Protein AF-A0A2D4HP05-F1 (afdb_monomer_lite)

Radius of gyration: 20.19 Å; chains: 1; bounding box: 51×32×67 Å

pLDDT: mean 79.41, std 20.39, range [35.06, 97.56]

Sequence (138 aa):
MTSGLWSQEKASSPYWEERIFYLLLQECSIIDKQTQKLLKIPKGSIGQFIQDRSSSGHIRNNPSSKSKKLQIGIKILEQPHVVLYVDEKEIVDIEEKRAELLLAITNCEERYSIFKSRSRLRKGLHIDVGSPVKVQLR

Foldseek 3Di:
DDPDDDDPPPPPPPPPPPFKKKFFQAWDWDQQPPPRDIDIDGGQFMWTFDDDPVVVPDPPDDPPDPDPQQWTWTQTPVHRSDIDTHHPVRIDIDDPLLCVQLVVPVDRVVSVVCVVVPPNSVVSSPDDPPDDDDDDDD

Structure (mmCIF, N/CA/C/O backbone):
data_AF-A0A2D4HP05-F1
#
_entry.id   AF-A0A2D4HP05-F1
#
loop_
_atom_site.group_PDB
_atom_site.id
_atom_site.type_symbol
_atom_site.label_atom_id
_atom_site.label_alt_id
_atom_site.label_comp_id
_atom_site.label_asym_id
_atom_site.label_entity_id
_atom_site.label_seq_id
_atom_site.pdbx_PDB_ins_code
_atom_site.Cartn_x
_atom_site.Cartn_y
_atom_site.Cartn_z
_atom_site.occupancy
_atom_site.B_iso_or_equiv
_atom_site.auth_seq_id
_atom_site.auth_comp_id
_atom_site.auth_asym_id
_atom_site.auth_atom_id
_atom_site.pdbx_PDB_model_num
ATOM 1 N N . MET A 1 1 ? 37.698 12.609 44.517 1.00 36.59 1 MET A N 1
ATOM 2 C CA . MET A 1 1 ? 36.226 12.722 44.582 1.00 36.59 1 MET A CA 1
ATOM 3 C C . MET A 1 1 ? 35.725 12.786 43.153 1.00 36.59 1 MET A C 1
ATOM 5 O O . MET A 1 1 ? 36.108 13.690 42.428 1.00 36.59 1 MET A O 1
ATOM 9 N N . THR A 1 2 ? 35.013 11.755 42.714 1.00 40.66 2 THR A N 1
ATOM 10 C CA . THR A 1 2 ? 34.574 11.560 41.329 1.00 40.66 2 THR A CA 1
ATOM 11 C C . THR A 1 2 ? 33.257 12.293 41.092 1.00 40.66 2 THR A C 1
ATOM 13 O O . THR A 1 2 ? 32.221 11.879 41.608 1.00 40.66 2 THR A O 1
ATOM 16 N N . SER A 1 3 ? 33.282 13.373 40.317 1.00 45.38 3 SER A N 1
ATOM 17 C CA . SER A 1 3 ? 32.077 14.024 39.801 1.00 45.38 3 SER A CA 1
ATOM 18 C C . SER A 1 3 ? 31.614 13.300 38.534 1.00 45.38 3 SER A C 1
ATOM 20 O O . SER A 1 3 ? 31.968 13.680 37.420 1.00 45.38 3 SER A O 1
ATOM 22 N N . GLY A 1 4 ? 30.857 12.218 38.710 1.00 52.88 4 GLY A N 1
ATOM 23 C CA . GLY A 1 4 ? 30.060 11.630 37.639 1.00 52.88 4 GLY A CA 1
ATOM 24 C C . GLY A 1 4 ? 28.744 12.389 37.529 1.00 52.88 4 GLY A C 1
ATOM 25 O O . GLY A 1 4 ? 27.876 12.212 38.376 1.00 52.88 4 GLY A O 1
ATOM 26 N N . LEU A 1 5 ? 28.597 13.239 36.514 1.00 50.38 5 LEU A N 1
ATOM 27 C CA . LEU A 1 5 ? 27.313 13.833 36.144 1.00 50.38 5 LEU A CA 1
ATOM 28 C C . LEU A 1 5 ? 27.276 14.093 34.638 1.00 50.38 5 LEU A C 1
ATOM 30 O O . LEU A 1 5 ? 28.074 14.856 34.108 1.00 50.38 5 LEU A O 1
ATOM 34 N N . TRP A 1 6 ? 26.327 13.412 33.996 1.00 52.91 6 TRP A N 1
ATOM 35 C CA . TRP A 1 6 ? 25.752 13.679 32.681 1.00 52.91 6 TRP A CA 1
ATOM 36 C C . TRP A 1 6 ? 26.686 14.233 31.600 1.00 52.91 6 TRP A C 1
ATOM 38 O O . TRP A 1 6 ? 26.789 15.431 31.365 1.00 52.91 6 TRP A O 1
ATOM 48 N N . SER A 1 7 ? 27.184 13.331 30.7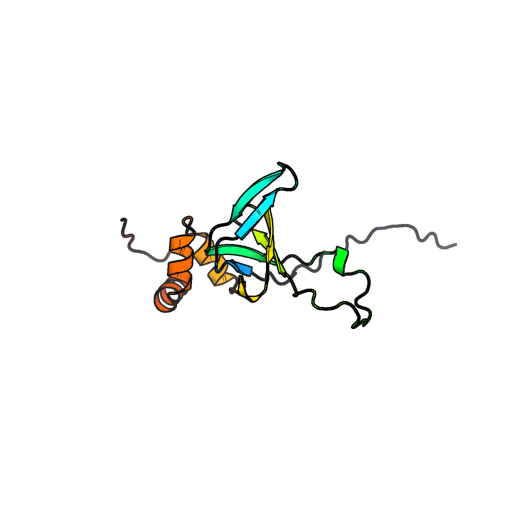65 1.00 48.00 7 SER A N 1
ATOM 49 C CA . SER A 1 7 ? 27.008 13.546 29.334 1.00 48.00 7 SER A CA 1
ATOM 50 C C . SER A 1 7 ? 26.170 12.395 28.830 1.00 48.00 7 SER A C 1
ATOM 52 O O . SER A 1 7 ? 26.596 11.248 28.791 1.00 48.00 7 SER A O 1
ATOM 54 N N . GLN A 1 8 ? 24.910 12.741 28.592 1.00 48.94 8 GLN A N 1
ATOM 55 C CA . GLN A 1 8 ? 23.924 11.983 27.856 1.00 48.94 8 GLN A CA 1
ATOM 56 C C . GLN A 1 8 ? 24.582 11.572 26.539 1.00 48.94 8 GLN A C 1
ATOM 58 O O . GLN A 1 8 ? 24.591 12.334 25.573 1.00 48.94 8 GLN A O 1
ATOM 63 N N . GLU A 1 9 ? 25.201 10.393 26.528 1.00 40.84 9 GLU A N 1
ATOM 64 C CA . GLU A 1 9 ? 25.517 9.698 25.297 1.00 40.84 9 GLU A CA 1
ATOM 65 C C . GLU A 1 9 ? 24.181 9.659 24.567 1.00 40.84 9 GLU A C 1
ATOM 67 O O . GLU A 1 9 ? 23.213 9.059 25.048 1.00 40.84 9 GLU A O 1
ATOM 72 N N . LYS A 1 10 ? 24.063 10.456 23.497 1.00 46.56 10 LYS A N 1
ATOM 73 C CA . LYS A 1 10 ? 22.964 10.311 22.558 1.00 46.56 10 LYS A CA 1
ATOM 74 C C . LYS A 1 10 ? 23.037 8.849 22.183 1.00 46.56 10 LYS A C 1
ATOM 76 O O . LYS A 1 10 ? 23.932 8.486 21.426 1.00 46.56 10 LYS A O 1
ATOM 81 N N . ALA A 1 11 ? 22.160 8.034 22.769 1.00 39.16 11 ALA A N 1
ATOM 82 C CA . ALA A 1 11 ? 21.939 6.687 22.313 1.00 39.16 11 ALA A CA 1
ATOM 83 C C . ALA A 1 11 ? 21.694 6.862 20.823 1.00 39.16 11 ALA A C 1
ATOM 85 O O . ALA A 1 11 ? 20.696 7.460 20.406 1.00 39.16 11 ALA A O 1
ATOM 86 N N . SER A 1 12 ? 22.700 6.492 20.039 1.00 42.84 12 SER A N 1
ATOM 87 C CA . SER A 1 12 ? 22.552 6.298 18.623 1.00 42.84 12 SER A CA 1
ATOM 88 C C . SER A 1 12 ? 21.402 5.314 18.550 1.00 42.84 12 SER A C 1
ATOM 90 O O . SER A 1 12 ? 21.504 4.173 18.998 1.00 42.84 12 SER A O 1
ATOM 92 N N . SER A 1 13 ? 20.236 5.828 18.149 1.00 42.91 13 SER A N 1
ATOM 93 C CA . SER A 1 13 ? 19.072 4.996 17.891 1.00 42.91 13 SER A CA 1
ATOM 94 C C . SER A 1 13 ? 19.594 3.839 17.051 1.00 42.91 13 SER A C 1
ATOM 96 O O . SER A 1 13 ? 20.284 4.130 16.068 1.00 42.91 13 SER A O 1
ATOM 98 N N . PR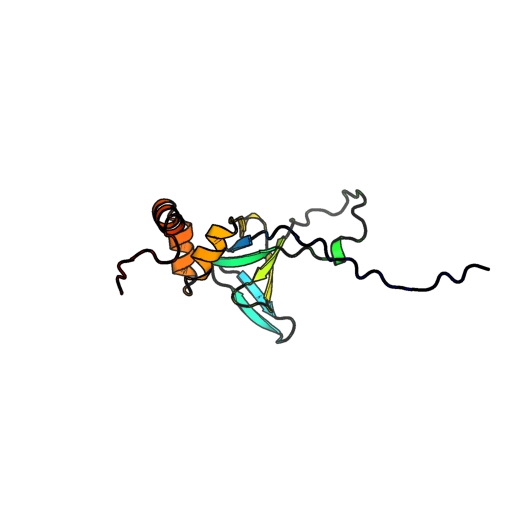O A 1 14 ? 19.381 2.573 17.446 1.00 41.12 14 PRO A N 1
ATOM 99 C CA . PRO A 1 14 ? 19.911 1.448 16.695 1.00 41.12 14 PRO A CA 1
ATOM 100 C C . PRO A 1 14 ? 19.407 1.621 15.266 1.00 41.12 14 PRO A C 1
ATOM 102 O O . PRO A 1 14 ? 18.204 1.641 15.021 1.00 41.12 14 PRO A O 1
ATOM 105 N N . TYR A 1 15 ? 20.331 1.905 14.350 1.00 41.50 15 TYR A N 1
ATOM 106 C CA . TYR A 1 15 ? 20.059 2.595 13.085 1.00 41.50 15 TYR A CA 1
ATOM 107 C C . TYR A 1 15 ? 19.375 1.699 12.038 1.00 41.50 15 TYR A C 1
ATOM 109 O O . TYR A 1 15 ? 19.439 1.985 10.849 1.00 41.50 15 TYR A O 1
ATOM 117 N N . TRP A 1 16 ? 18.715 0.630 12.488 1.00 43.62 16 TRP A N 1
ATOM 118 C CA . TRP A 1 16 ? 17.993 -0.358 11.698 1.00 43.62 16 TRP A CA 1
ATOM 119 C C . TRP A 1 16 ? 16.873 -0.976 12.549 1.00 43.62 16 TRP A C 1
ATOM 121 O O . TRP A 1 16 ? 16.873 -2.178 12.802 1.00 43.62 16 TRP A O 1
ATOM 131 N N . GLU A 1 17 ? 15.913 -0.174 13.026 1.00 56.50 17 GLU A N 1
ATOM 132 C CA . GLU A 1 17 ? 14.578 -0.748 13.248 1.00 56.50 17 GLU A CA 1
ATOM 133 C C . GLU A 1 17 ? 14.163 -1.359 11.907 1.00 56.50 17 GLU A C 1
ATOM 135 O O . GLU A 1 17 ? 14.065 -0.645 10.904 1.00 56.50 17 GLU A O 1
ATOM 140 N N . GLU A 1 18 ? 14.041 -2.686 11.867 1.00 63.66 18 GLU A N 1
ATOM 141 C CA . GLU A 1 18 ? 13.624 -3.423 10.681 1.00 63.66 18 GLU A CA 1
ATOM 142 C C . GLU A 1 18 ? 12.349 -2.768 10.143 1.00 63.66 18 GLU A C 1
ATOM 144 O O . GLU A 1 18 ? 11.328 -2.681 10.833 1.00 63.66 18 GLU A O 1
ATOM 149 N N . ARG A 1 19 ? 12.433 -2.202 8.934 1.00 86.44 19 ARG A N 1
ATOM 150 C CA . ARG A 1 19 ? 11.307 -1.504 8.316 1.00 86.44 19 ARG A CA 1
ATOM 151 C C . ARG A 1 19 ? 10.346 -2.550 7.783 1.00 86.44 19 ARG A C 1
ATOM 153 O O . ARG A 1 19 ? 10.397 -2.936 6.621 1.00 86.44 19 ARG A O 1
ATOM 160 N N . ILE A 1 20 ? 9.491 -3.032 8.670 1.00 92.81 20 ILE A N 1
ATOM 161 C CA . ILE A 1 20 ? 8.434 -3.964 8.311 1.00 92.81 20 ILE A CA 1
ATOM 162 C C . ILE A 1 20 ? 7.299 -3.153 7.691 1.00 92.81 20 ILE A C 1
ATOM 164 O O . ILE A 1 20 ? 6.787 -2.205 8.294 1.00 92.81 20 ILE A O 1
ATOM 168 N N . PHE A 1 21 ? 6.918 -3.522 6.474 1.00 95.88 21 PHE A N 1
ATOM 169 C CA . PHE A 1 21 ? 5.822 -2.900 5.747 1.00 95.88 21 PHE A CA 1
ATOM 170 C C . PHE A 1 21 ? 4.667 -3.879 5.613 1.00 95.88 21 PHE A C 1
ATOM 172 O O . PHE A 1 21 ? 4.863 -5.072 5.395 1.00 95.88 21 PHE A O 1
ATOM 179 N N . TYR A 1 22 ? 3.455 -3.345 5.677 1.00 96.94 22 TYR A N 1
ATOM 180 C CA . TYR A 1 22 ? 2.222 -4.095 5.530 1.00 96.94 22 TYR A CA 1
ATOM 181 C C . TYR A 1 22 ? 1.327 -3.452 4.480 1.00 96.94 22 TYR A C 1
ATOM 183 O O . TYR A 1 22 ? 1.258 -2.228 4.368 1.00 96.94 22 TYR A O 1
ATOM 191 N N . LEU A 1 23 ? 0.591 -4.278 3.744 1.00 97.56 23 LEU A N 1
ATOM 192 C CA . LEU A 1 23 ? -0.461 -3.845 2.833 1.00 97.56 23 LEU A CA 1
ATOM 193 C C . LEU A 1 23 ? -1.832 -4.239 3.384 1.00 97.56 23 LEU A C 1
ATOM 195 O O . LEU A 1 23 ? -2.049 -5.391 3.759 1.00 97.56 23 LEU A O 1
ATOM 199 N N . LEU A 1 24 ? -2.771 -3.294 3.399 1.00 97.19 24 LEU A N 1
ATOM 200 C CA . LEU A 1 24 ? -4.137 -3.526 3.866 1.00 97.19 24 LEU A CA 1
ATOM 201 C C . LEU A 1 24 ? -4.945 -4.356 2.865 1.00 97.19 24 LEU A C 1
ATOM 203 O O . LEU A 1 24 ? -5.051 -4.023 1.679 1.00 97.19 24 LEU A O 1
ATOM 207 N N . LEU A 1 25 ? -5.559 -5.434 3.351 1.00 97.00 25 LEU A N 1
ATOM 208 C CA . LEU A 1 25 ? -6.341 -6.367 2.540 1.00 97.00 25 LEU A CA 1
ATOM 209 C C . LEU A 1 25 ? -7.800 -5.939 2.349 1.00 97.00 25 LEU A C 1
ATOM 211 O O . LEU A 1 25 ? -8.456 -6.431 1.422 1.00 97.00 25 LEU A O 1
ATOM 215 N N . GLN A 1 26 ? -8.285 -5.013 3.174 1.00 95.31 26 GLN A N 1
ATOM 216 C CA . GLN A 1 26 ? -9.639 -4.466 3.140 1.00 95.31 26 GLN A CA 1
ATOM 217 C C . GLN A 1 26 ? -9.673 -2.999 3.590 1.00 95.31 26 GLN A C 1
ATOM 219 O O . GLN A 1 26 ? -8.679 -2.491 4.102 1.00 95.31 26 GLN A O 1
ATOM 224 N N . GLU A 1 27 ? -10.801 -2.321 3.357 1.00 95.62 27 GLU A N 1
ATOM 225 C CA . GLU A 1 27 ? -11.036 -0.978 3.900 1.00 95.62 27 GLU A CA 1
ATOM 226 C C . GLU A 1 27 ? -11.172 -1.064 5.424 1.00 95.62 27 GLU A C 1
ATOM 228 O O . GLU A 1 27 ? -11.919 -1.896 5.942 1.00 95.62 27 GLU A O 1
ATOM 233 N N . CYS A 1 28 ? -10.480 -0.177 6.131 1.00 93.00 28 CYS A N 1
ATOM 234 C CA . CYS A 1 28 ? -10.585 -0.029 7.577 1.00 93.00 28 CYS A CA 1
ATOM 235 C C . CYS A 1 28 ? -11.154 1.351 7.907 1.00 93.00 28 CYS A C 1
ATOM 237 O O . CYS A 1 28 ? -10.828 2.340 7.255 1.00 93.00 28 CYS A O 1
ATOM 239 N N . SER A 1 29 ? -11.988 1.435 8.940 1.00 92.56 29 SER A N 1
ATOM 240 C CA . SER A 1 29 ? -12.487 2.712 9.454 1.00 92.56 29 SER A CA 1
ATOM 241 C C . SER A 1 29 ? -11.886 2.993 10.827 1.00 92.56 29 SER A C 1
ATOM 243 O O . SER A 1 29 ? -11.906 2.123 11.695 1.00 92.56 29 SER A O 1
ATOM 245 N N . ILE A 1 30 ? -11.369 4.202 11.033 1.00 90.38 30 ILE A N 1
ATOM 246 C CA . ILE A 1 30 ? -10.813 4.654 12.312 1.00 90.38 30 ILE A CA 1
ATOM 247 C C . ILE A 1 30 ? -11.369 6.027 12.672 1.00 90.38 30 ILE A C 1
ATOM 249 O O . ILE A 1 30 ? -11.634 6.848 11.800 1.00 90.38 30 ILE A O 1
ATOM 253 N N . ILE A 1 31 ? -11.539 6.291 13.963 1.00 88.25 31 ILE A N 1
ATOM 254 C CA . ILE A 1 31 ? -11.834 7.638 14.452 1.00 88.25 31 ILE A CA 1
ATOM 255 C C . ILE A 1 31 ? -10.504 8.352 14.674 1.00 88.25 31 ILE A C 1
ATOM 257 O O . ILE A 1 31 ? -9.702 7.937 15.515 1.00 88.25 31 ILE A O 1
ATOM 261 N N . ASP A 1 32 ? -10.268 9.422 13.922 1.00 82.50 32 ASP A N 1
ATOM 262 C CA . ASP A 1 32 ? -9.096 10.260 14.122 1.00 82.50 32 ASP A CA 1
ATOM 263 C C . ASP A 1 32 ? -9.162 10.942 15.490 1.00 82.50 32 ASP A C 1
ATOM 265 O O . ASP A 1 32 ? -10.124 11.641 15.811 1.00 82.50 32 ASP A O 1
ATOM 269 N N . LYS A 1 33 ? -8.129 10.750 16.314 1.00 81.50 33 LYS A N 1
ATOM 270 C CA . LYS A 1 33 ? -8.132 11.241 17.698 1.00 81.50 33 LYS A CA 1
ATOM 271 C C . LYS A 1 33 ? -8.145 12.769 17.774 1.00 81.50 33 LYS A C 1
ATOM 273 O O . LYS A 1 33 ? -8.697 13.309 18.729 1.00 81.50 33 LYS A O 1
ATOM 278 N N . GLN A 1 34 ? -7.543 13.453 16.798 1.00 81.38 34 GLN A N 1
ATOM 279 C CA . GLN A 1 34 ? -7.433 14.913 16.801 1.00 81.38 34 GLN A CA 1
ATOM 280 C C . GLN A 1 34 ? -8.738 15.580 16.359 1.00 81.38 34 GLN A C 1
ATOM 282 O O . GLN A 1 34 ? -9.210 16.510 17.003 1.00 81.38 34 GLN A O 1
ATOM 287 N N . THR A 1 35 ? -9.335 15.094 15.275 1.00 86.19 35 THR A N 1
ATOM 288 C CA . THR A 1 35 ? -10.511 15.706 14.645 1.00 86.19 35 THR A CA 1
ATOM 289 C C . THR A 1 35 ? -11.831 15.055 15.048 1.00 86.19 35 THR A C 1
ATOM 291 O O . THR A 1 35 ? -12.884 15.604 14.731 1.00 86.19 35 THR A O 1
ATOM 294 N N . GLN A 1 36 ? -11.795 13.898 15.722 1.00 88.75 36 GLN A N 1
ATOM 295 C CA .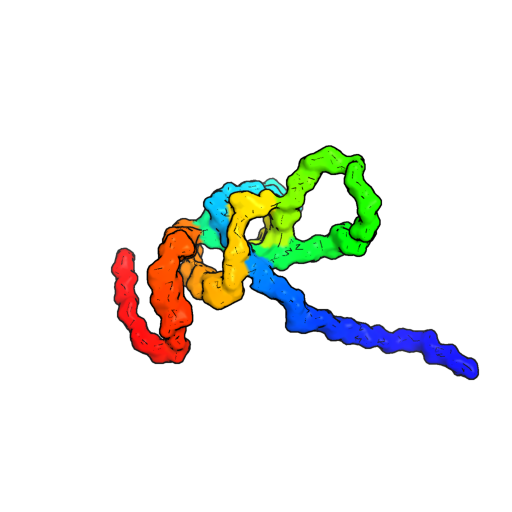 GLN A 1 36 ? -12.962 13.064 16.050 1.00 88.75 36 GLN A CA 1
ATOM 296 C C . GLN A 1 36 ? -13.789 12.666 14.813 1.00 88.75 36 GLN A C 1
ATOM 298 O O . GLN A 1 36 ? -14.964 12.316 14.917 1.00 88.75 36 GLN A O 1
ATOM 303 N N . LYS A 1 37 ? -13.181 12.714 13.620 1.00 91.19 37 LYS A N 1
ATOM 304 C CA . LYS A 1 37 ? -13.822 12.333 12.359 1.00 91.19 37 LYS A CA 1
ATOM 305 C C . LYS A 1 37 ? -13.551 10.872 12.039 1.00 91.19 37 LYS A C 1
ATOM 307 O O . LYS A 1 37 ? -12.459 10.359 12.278 1.00 91.19 37 LYS A O 1
ATOM 312 N N . LEU A 1 38 ? -14.546 10.222 11.441 1.00 91.75 38 LEU A N 1
ATOM 313 C CA . LEU A 1 38 ? -14.382 8.898 10.857 1.00 91.75 38 LEU A CA 1
ATOM 314 C C . LEU A 1 38 ? -13.520 9.009 9.593 1.00 91.75 38 LEU A C 1
ATOM 316 O O . LEU A 1 38 ? -13.929 9.627 8.610 1.00 91.75 38 LEU A O 1
ATOM 320 N N . LEU A 1 39 ? -12.340 8.402 9.621 1.00 91.81 39 LEU A N 1
ATOM 321 C CA . LEU A 1 39 ? -11.463 8.226 8.473 1.00 91.81 39 LEU A CA 1
ATOM 322 C C . LEU A 1 39 ? -11.632 6.819 7.912 1.00 91.81 39 LEU A C 1
ATOM 324 O O . LEU A 1 39 ? -11.636 5.836 8.655 1.00 91.81 39 LEU A O 1
ATOM 328 N N . LYS A 1 40 ? -11.733 6.731 6.588 1.00 94.12 40 LYS A N 1
ATOM 329 C CA . LYS A 1 40 ? -11.722 5.470 5.848 1.00 94.12 40 LYS A CA 1
ATOM 330 C C . LYS A 1 40 ? -10.366 5.294 5.194 1.00 94.12 40 LYS A C 1
ATOM 332 O O . LYS A 1 40 ? -9.971 6.113 4.366 1.00 94.12 40 LYS A O 1
ATOM 337 N N . ILE A 1 41 ? -9.667 4.235 5.571 1.00 95.12 41 ILE A N 1
ATOM 338 C CA . ILE A 1 41 ? -8.386 3.866 4.986 1.00 95.12 41 ILE A CA 1
ATOM 339 C C . ILE A 1 41 ? -8.650 2.788 3.939 1.00 95.12 41 ILE A C 1
ATOM 341 O O . ILE A 1 41 ? -9.154 1.717 4.289 1.00 95.12 41 ILE A O 1
ATOM 345 N N . PRO A 1 42 ? -8.371 3.067 2.657 1.00 96.31 42 PRO A N 1
ATOM 346 C CA . PRO A 1 42 ? -8.755 2.180 1.578 1.00 96.31 42 PRO A CA 1
ATOM 347 C C . PRO A 1 42 ? -7.936 0.889 1.584 1.00 96.31 42 PRO A C 1
ATOM 349 O O . PRO A 1 42 ? -6.766 0.832 1.972 1.00 96.31 42 PRO A O 1
ATOM 352 N N . LYS A 1 43 ? -8.554 -0.163 1.053 1.00 96.88 43 LYS A N 1
ATOM 353 C CA . LYS A 1 43 ? -7.863 -1.396 0.688 1.00 96.88 43 LYS A CA 1
ATOM 354 C C . LYS A 1 43 ? -6.676 -1.089 -0.230 1.00 96.88 43 LYS A C 1
ATOM 356 O O . LYS A 1 43 ? -6.818 -0.343 -1.194 1.00 96.88 43 LYS A O 1
ATOM 361 N N . GLY A 1 44 ? -5.531 -1.713 0.031 1.00 97.06 44 GLY A N 1
ATOM 362 C CA . GLY A 1 44 ? -4.294 -1.469 -0.710 1.00 97.06 44 GLY A CA 1
ATOM 363 C C . GLY A 1 44 ? -3.441 -0.320 -0.169 1.00 97.06 44 GLY A C 1
ATOM 364 O O . GLY A 1 44 ? -2.341 -0.123 -0.680 1.00 97.06 44 GLY A O 1
ATOM 365 N N . SER A 1 45 ? -3.881 0.408 0.861 1.00 97.19 45 SER A N 1
ATOM 366 C CA . SER A 1 45 ? -3.002 1.310 1.616 1.00 97.19 45 SER A CA 1
ATOM 367 C C . SER A 1 45 ? -1.811 0.556 2.213 1.00 97.19 45 SER A C 1
ATOM 369 O O . SER A 1 45 ? -1.941 -0.609 2.606 1.00 97.19 45 SER A O 1
ATOM 371 N N . ILE A 1 46 ? -0.654 1.220 2.271 1.00 97.19 46 ILE A N 1
ATOM 372 C CA . ILE A 1 46 ? 0.579 0.651 2.823 1.00 97.19 46 ILE A CA 1
ATOM 373 C C . ILE A 1 46 ? 0.888 1.321 4.159 1.00 97.19 46 ILE A C 1
ATOM 375 O O . ILE A 1 46 ? 0.919 2.545 4.268 1.00 97.19 46 ILE A O 1
ATOM 379 N N . GLY A 1 47 ? 1.137 0.508 5.179 1.00 95.81 47 GLY A N 1
ATOM 380 C CA . GLY A 1 47 ? 1.565 0.963 6.493 1.00 95.81 47 GLY A CA 1
ATOM 381 C C . GLY A 1 47 ? 2.953 0.450 6.848 1.00 95.81 47 GLY A C 1
ATOM 382 O O . GLY A 1 47 ? 3.347 -0.638 6.436 1.00 95.81 47 GLY A O 1
ATOM 383 N N . GLN A 1 48 ? 3.685 1.220 7.642 1.00 94.94 48 GLN A N 1
ATOM 384 C CA . GLN A 1 48 ? 4.893 0.752 8.313 1.00 94.94 48 GLN A CA 1
ATOM 385 C C . GLN A 1 48 ? 4.529 0.262 9.712 1.00 94.94 48 GLN A C 1
ATOM 387 O O . GLN A 1 48 ? 3.750 0.914 10.409 1.00 94.94 48 GLN A O 1
ATOM 392 N N . PHE A 1 49 ? 5.100 -0.863 10.128 1.00 92.94 49 PHE A N 1
ATOM 393 C CA . PHE A 1 49 ? 5.001 -1.340 11.499 1.00 92.94 49 PHE A CA 1
ATOM 394 C C . PHE A 1 49 ? 5.432 -0.261 12.491 1.00 92.94 49 PHE A C 1
ATOM 396 O O . PHE A 1 49 ? 6.432 0.429 12.282 1.00 92.94 49 PHE A O 1
ATOM 403 N N . ILE A 1 50 ? 4.702 -0.152 13.596 1.00 89.75 50 ILE A N 1
ATOM 404 C CA . ILE A 1 50 ? 5.148 0.612 14.753 1.00 89.75 50 ILE A CA 1
ATOM 405 C C . ILE A 1 50 ? 5.155 -0.288 15.983 1.00 89.75 50 ILE A C 1
ATOM 407 O O . ILE A 1 50 ? 4.171 -0.953 16.306 1.00 89.75 50 ILE A O 1
ATOM 411 N N . GLN A 1 51 ? 6.272 -0.280 16.703 1.00 80.00 51 GLN A N 1
ATOM 412 C CA . GLN A 1 51 ? 6.325 -0.891 18.019 1.00 80.00 51 GLN A CA 1
ATOM 413 C C . GLN A 1 51 ? 5.769 0.107 19.033 1.00 80.00 51 GLN A C 1
ATOM 415 O O . GLN A 1 51 ? 6.326 1.187 19.244 1.00 80.00 51 GLN A O 1
ATOM 420 N N . ASP A 1 52 ? 4.649 -0.233 19.665 1.00 66.06 52 ASP A N 1
ATOM 421 C CA . ASP A 1 52 ? 4.082 0.617 20.702 1.00 66.06 52 ASP A CA 1
ATOM 422 C C . ASP A 1 52 ? 5.012 0.607 21.927 1.00 66.06 52 ASP A C 1
ATOM 424 O O . ASP A 1 52 ? 5.116 -0.399 22.631 1.00 66.06 52 ASP A O 1
ATOM 428 N N . ARG A 1 53 ? 5.704 1.719 22.208 1.00 54.97 53 ARG A N 1
ATOM 429 C CA . ARG A 1 53 ? 6.580 1.836 23.390 1.00 54.97 53 ARG A CA 1
ATOM 430 C C . ARG A 1 53 ? 5.833 1.622 24.712 1.00 54.97 53 ARG A C 1
ATOM 432 O O . ARG A 1 53 ? 6.474 1.270 25.700 1.00 54.97 53 ARG A O 1
ATOM 439 N N . SER A 1 54 ? 4.504 1.760 24.746 1.00 49.94 54 SER A N 1
ATOM 440 C CA . SER A 1 54 ? 3.704 1.437 25.937 1.00 49.94 54 SER A CA 1
ATOM 441 C C . SER A 1 54 ? 3.600 -0.072 26.217 1.00 49.94 54 SER A C 1
ATOM 443 O O . SER A 1 54 ? 3.284 -0.466 27.337 1.00 49.94 54 SER A O 1
ATOM 445 N N . SER A 1 55 ? 3.952 -0.924 25.246 1.00 48.06 55 SER A N 1
ATOM 446 C CA . SER A 1 55 ? 4.003 -2.387 25.393 1.00 48.06 55 SER A CA 1
ATOM 447 C C . SER A 1 55 ? 5.365 -2.926 25.858 1.00 48.06 55 SER A C 1
ATOM 449 O O . SER A 1 55 ? 5.490 -4.109 26.166 1.00 48.06 55 SER A O 1
ATOM 451 N N . SER A 1 56 ? 6.381 -2.062 25.980 1.00 42.38 56 SER A N 1
ATOM 452 C CA . SER A 1 56 ? 7.723 -2.448 26.447 1.00 42.38 56 SER A CA 1
ATOM 453 C C . SER A 1 56 ? 7.865 -2.462 27.980 1.00 42.38 56 SER A C 1
ATOM 455 O O . SER A 1 56 ? 8.934 -2.778 28.505 1.00 42.38 56 SER A O 1
ATOM 457 N N . GLY A 1 57 ? 6.796 -2.140 28.715 1.00 39.72 57 GLY A N 1
ATOM 458 C CA . GLY A 1 57 ? 6.716 -2.274 30.167 1.00 39.72 57 GLY A CA 1
ATOM 459 C C . GLY A 1 57 ? 6.129 -3.628 30.556 1.00 39.72 57 GLY A C 1
ATOM 460 O O . GLY A 1 57 ? 4.917 -3.768 30.648 1.00 39.72 57 GLY A O 1
ATOM 461 N N . HIS A 1 58 ? 7.000 -4.603 30.818 1.00 39.94 58 HIS A N 1
ATOM 462 C CA . HIS A 1 58 ? 6.679 -5.961 31.281 1.00 39.94 58 HIS A CA 1
ATOM 463 C C . HIS A 1 58 ? 6.065 -6.911 30.243 1.00 39.94 58 HIS A C 1
ATOM 465 O O . HIS A 1 58 ? 4.938 -7.381 30.382 1.00 39.94 58 HIS A O 1
ATOM 471 N N . ILE A 1 59 ? 6.918 -7.401 29.339 1.00 47.03 59 ILE A N 1
ATOM 472 C CA . ILE A 1 59 ? 6.859 -8.813 28.935 1.00 47.03 59 ILE A CA 1
ATOM 473 C C . ILE A 1 59 ? 7.269 -9.645 30.165 1.00 47.03 59 ILE A C 1
ATOM 475 O O . I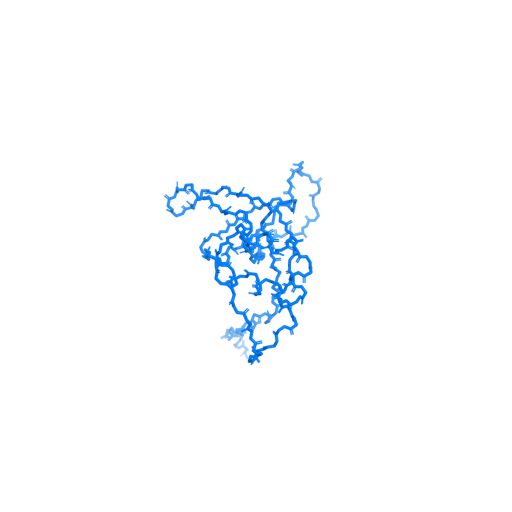LE A 1 59 ? 8.399 -10.104 30.299 1.00 47.03 59 ILE A O 1
ATOM 479 N N . ARG A 1 60 ? 6.371 -9.756 31.145 1.00 42.75 60 ARG A N 1
ATOM 480 C CA . ARG A 1 60 ? 6.428 -10.796 32.169 1.00 42.75 60 ARG A CA 1
ATOM 481 C C . ARG A 1 60 ? 5.213 -11.672 31.935 1.00 42.75 60 ARG A C 1
ATOM 483 O O . ARG A 1 60 ? 4.086 -11.209 32.075 1.00 42.75 60 ARG A O 1
ATOM 490 N N . ASN A 1 61 ? 5.487 -12.905 31.523 1.00 41.41 61 ASN A N 1
ATOM 491 C CA . ASN A 1 61 ? 4.577 -14.040 31.442 1.00 41.41 61 ASN A CA 1
ATOM 492 C C . ASN A 1 61 ? 3.356 -13.878 32.360 1.00 41.41 61 ASN A C 1
ATOM 494 O O . ASN A 1 61 ? 3.478 -14.046 33.570 1.00 41.41 61 ASN A O 1
ATOM 498 N N . ASN A 1 62 ? 2.188 -13.580 31.790 1.00 35.06 62 ASN A N 1
ATOM 499 C CA . ASN A 1 62 ? 0.924 -13.768 32.493 1.00 35.06 62 ASN A CA 1
ATOM 500 C C . ASN A 1 62 ? -0.174 -14.188 31.496 1.00 35.06 62 ASN A C 1
ATOM 502 O O . ASN A 1 62 ? -0.688 -13.349 30.753 1.00 35.06 62 ASN A O 1
ATOM 506 N N . PRO A 1 63 ? -0.545 -15.481 31.444 1.00 41.62 63 PRO A N 1
ATOM 507 C CA . PRO A 1 63 ? -1.594 -15.988 30.569 1.00 41.62 63 PRO A CA 1
ATOM 508 C C . PRO A 1 63 ? -2.960 -15.868 31.265 1.00 41.62 63 PRO A C 1
ATOM 510 O O . PRO A 1 63 ? -3.594 -16.871 31.579 1.00 41.62 63 PRO A O 1
ATOM 513 N N . SER A 1 64 ? -3.411 -14.647 31.576 1.00 40.03 64 SER A N 1
ATOM 514 C CA . SER A 1 64 ? -4.648 -14.457 32.361 1.00 40.03 64 SER A CA 1
ATOM 515 C C . SER A 1 64 ? -5.540 -13.283 31.943 1.00 40.03 64 SER A C 1
ATOM 517 O O . SER A 1 64 ? -6.279 -12.732 32.756 1.00 40.03 64 SER A O 1
ATOM 519 N N . SER A 1 65 ? -5.592 -12.953 30.650 1.00 41.91 65 SER A N 1
ATOM 520 C CA . SER A 1 65 ? -6.773 -12.266 30.113 1.00 41.91 65 SER A CA 1
ATOM 521 C C . SER A 1 65 ? -7.224 -12.930 28.818 1.00 41.91 65 SER A C 1
ATOM 523 O O . SER A 1 65 ? -6.461 -13.083 27.868 1.00 41.91 65 SER A O 1
ATOM 525 N N . LYS A 1 66 ? -8.468 -13.408 28.824 1.00 41.81 66 LYS A N 1
ATOM 526 C CA . LYS A 1 66 ? -9.129 -14.046 27.689 1.00 41.81 66 LYS A CA 1
ATOM 527 C C . LYS A 1 66 ? -9.008 -13.150 26.446 1.00 41.81 66 LYS A C 1
ATOM 529 O O . LYS A 1 66 ? -9.455 -12.007 26.460 1.00 41.81 66 LYS A O 1
ATOM 534 N N . SER A 1 67 ? -8.435 -13.704 25.375 1.00 44.50 67 SER A N 1
ATOM 535 C CA . SER A 1 67 ? -8.713 -13.327 23.982 1.00 44.50 67 SER A CA 1
ATOM 536 C C . SER A 1 67 ? -8.521 -11.854 23.578 1.00 44.50 67 SER A C 1
ATOM 538 O O . SER A 1 67 ? -9.352 -11.317 22.846 1.00 44.50 67 SER A O 1
ATOM 540 N N . LYS A 1 68 ? -7.421 -11.191 23.962 1.00 57.75 68 LYS A N 1
ATOM 541 C CA . LYS A 1 68 ? -6.961 -10.042 23.159 1.00 57.75 68 LYS A CA 1
ATOM 542 C C . LYS A 1 68 ? -6.334 -10.595 21.884 1.00 57.75 68 LYS A C 1
ATOM 544 O O . LYS A 1 68 ? -5.228 -11.124 21.928 1.00 57.75 68 LYS A O 1
ATOM 549 N N . LYS A 1 69 ? -7.063 -10.523 20.766 1.00 61.50 69 LYS A N 1
ATOM 550 C CA . LYS A 1 69 ? -6.460 -10.713 19.442 1.00 61.50 69 LYS A CA 1
ATOM 551 C C . LYS A 1 69 ? -5.258 -9.779 19.341 1.00 61.50 69 LYS A C 1
ATOM 553 O O . LYS A 1 69 ? -5.373 -8.606 19.699 1.00 61.50 69 LYS A O 1
ATOM 558 N N . LEU A 1 70 ? -4.120 -10.317 18.918 1.00 79.44 70 LEU A N 1
ATOM 559 C CA . LEU A 1 70 ? -2.915 -9.534 18.702 1.00 79.44 70 LEU A CA 1
ATOM 560 C C . LEU A 1 70 ? -3.201 -8.570 17.546 1.00 79.44 70 LEU A C 1
ATOM 562 O O . LEU A 1 70 ? -3.321 -8.987 16.397 1.00 79.44 70 LEU A O 1
ATOM 566 N N . GLN A 1 71 ? -3.426 -7.300 17.876 1.00 88.06 71 GLN A N 1
ATOM 567 C CA . GLN A 1 71 ? -3.561 -6.244 16.883 1.00 88.06 71 GLN A CA 1
ATOM 568 C C . GLN A 1 71 ? -2.183 -5.666 16.595 1.00 88.06 71 GLN A C 1
ATOM 570 O O . GLN A 1 71 ? -1.413 -5.389 17.517 1.00 88.06 71 GLN A O 1
ATOM 575 N N . ILE A 1 72 ? -1.894 -5.462 15.317 1.00 90.19 72 ILE A N 1
ATOM 576 C CA . ILE A 1 72 ? -0.645 -4.879 14.846 1.00 90.19 72 ILE A CA 1
ATOM 577 C C . ILE A 1 72 ? -0.861 -3.387 14.627 1.00 90.19 72 ILE A C 1
ATOM 579 O O . ILE A 1 72 ? -1.783 -2.978 13.919 1.00 90.19 72 ILE A O 1
ATOM 583 N N . GLY A 1 73 ? -0.001 -2.580 15.248 1.00 91.81 73 GLY A N 1
ATOM 584 C CA . GLY A 1 73 ? 0.063 -1.144 15.018 1.00 91.81 73 GLY A CA 1
ATOM 585 C C . GLY A 1 73 ? 0.796 -0.841 13.713 1.00 91.81 73 GLY A C 1
ATOM 586 O O . GLY A 1 73 ? 1.954 -1.229 13.548 1.00 91.81 73 GLY A O 1
ATOM 587 N N . ILE A 1 74 ? 0.147 -0.119 12.802 1.00 93.62 74 ILE A N 1
ATOM 588 C CA . ILE A 1 74 ? 0.745 0.354 11.552 1.00 93.62 74 ILE A CA 1
ATOM 589 C C . ILE A 1 74 ? 0.521 1.856 11.369 1.00 93.62 74 ILE A C 1
ATOM 591 O O . ILE A 1 74 ? -0.567 2.374 11.617 1.00 93.62 74 ILE A O 1
ATOM 595 N N . LYS A 1 75 ? 1.547 2.568 10.906 1.00 94.06 75 LYS A N 1
ATOM 596 C CA . LYS A 1 75 ? 1.484 3.974 10.494 1.00 94.06 75 LYS A CA 1
ATOM 597 C C . LYS A 1 75 ? 1.291 4.044 8.983 1.00 94.06 75 LYS A C 1
ATOM 599 O O . LYS A 1 75 ? 2.144 3.559 8.245 1.00 94.06 75 LYS A O 1
ATOM 604 N N . ILE A 1 76 ? 0.196 4.643 8.526 1.00 94.50 76 ILE A N 1
ATOM 605 C CA . ILE A 1 76 ? -0.150 4.714 7.098 1.00 94.50 76 ILE A CA 1
ATOM 606 C C . ILE A 1 76 ? 0.813 5.658 6.374 1.00 94.50 76 ILE A C 1
ATOM 608 O O . ILE A 1 76 ? 0.993 6.805 6.781 1.00 94.50 76 ILE A O 1
ATOM 612 N N . LEU A 1 77 ? 1.455 5.181 5.306 1.00 94.12 77 LEU A N 1
ATOM 613 C CA . LEU A 1 77 ? 2.499 5.934 4.607 1.00 94.12 77 LEU A CA 1
ATOM 614 C C . LEU A 1 77 ? 1.930 7.101 3.795 1.00 94.12 77 LEU A C 1
ATOM 616 O O . LEU A 1 77 ? 2.543 8.164 3.733 1.00 94.12 77 LEU A O 1
ATOM 620 N N . GLU A 1 78 ? 0.743 6.937 3.214 1.00 90.06 78 GLU A N 1
ATOM 621 C CA . GLU A 1 78 ? 0.052 7.986 2.455 1.00 90.06 78 GLU A CA 1
ATOM 622 C C . GLU A 1 78 ? -0.547 9.061 3.369 1.00 90.06 78 GLU A C 1
ATOM 624 O O . GLU A 1 78 ? -0.818 10.177 2.929 1.00 90.06 78 GLU A O 1
ATOM 629 N N . GLN A 1 79 ? -0.763 8.729 4.645 1.00 88.25 79 GLN A N 1
ATOM 630 C CA . GLN A 1 79 ? -1.324 9.615 5.662 1.00 88.25 79 GLN A CA 1
ATOM 631 C C . GLN A 1 79 ? -0.535 9.460 6.972 1.00 88.25 79 GLN A C 1
ATOM 633 O O . GLN A 1 79 ? -1.010 8.806 7.898 1.00 88.25 79 GLN A O 1
ATOM 638 N N . PRO A 1 80 ? 0.655 10.083 7.101 1.00 78.81 80 PRO A N 1
ATOM 639 C CA . PRO A 1 80 ? 1.588 9.811 8.202 1.00 78.81 80 PRO A CA 1
ATOM 640 C C . PRO A 1 80 ? 1.066 10.108 9.616 1.00 78.81 80 PRO A C 1
ATOM 642 O O . PRO A 1 80 ? 1.700 9.721 10.593 1.00 78.81 80 PRO A O 1
ATOM 645 N N . HIS A 1 81 ? -0.045 10.829 9.751 1.00 85.56 81 HIS A N 1
ATOM 646 C CA . HIS A 1 81 ? -0.704 11.101 11.030 1.00 85.56 81 HIS A CA 1
ATOM 647 C C . HIS A 1 81 ? -1.654 9.970 11.459 1.00 85.56 81 HIS A C 1
ATOM 649 O O . HIS A 1 81 ? -2.050 9.911 12.621 1.00 85.56 81 HIS A O 1
ATOM 655 N N . VAL A 1 82 ? -1.997 9.061 10.545 1.00 89.75 82 VAL A N 1
ATOM 656 C CA . VAL A 1 82 ? -2.905 7.946 10.794 1.00 89.75 82 VAL A CA 1
ATOM 657 C C . VAL A 1 82 ? -2.124 6.734 11.280 1.00 89.75 82 VAL A C 1
ATOM 659 O O . VAL A 1 82 ? -1.231 6.218 10.604 1.00 89.75 82 VAL A O 1
ATOM 662 N N . VAL A 1 83 ? -2.525 6.249 12.452 1.00 91.44 83 VAL A N 1
ATOM 663 C CA . VAL A 1 83 ? -2.065 4.991 13.036 1.00 91.44 83 VAL A CA 1
ATOM 664 C C . VAL A 1 83 ? -3.261 4.061 13.174 1.00 91.44 83 VAL A C 1
ATOM 666 O O . VAL A 1 83 ? -4.236 4.419 13.832 1.00 91.44 83 VAL A O 1
ATOM 669 N N . LEU A 1 84 ? -3.183 2.875 12.576 1.00 91.81 84 LEU A N 1
ATOM 670 C CA . LEU A 1 84 ? -4.197 1.830 12.680 1.00 91.81 84 LEU A CA 1
ATOM 671 C C . LEU A 1 84 ? -3.709 0.688 13.568 1.00 91.81 84 LEU A C 1
ATOM 673 O O . LEU A 1 84 ? -2.544 0.314 13.505 1.00 91.81 84 LEU A O 1
ATOM 677 N N . TYR A 1 85 ? -4.624 0.102 14.335 1.00 91.50 85 TYR A N 1
ATOM 678 C CA . TYR A 1 85 ? -4.423 -1.178 15.010 1.00 91.50 85 TYR A CA 1
ATOM 679 C C . TYR A 1 85 ? -5.373 -2.186 14.367 1.00 91.50 85 TYR A C 1
ATOM 681 O O . TYR A 1 85 ? -6.590 -2.018 14.446 1.00 91.50 85 TYR A O 1
ATOM 689 N N . VAL A 1 86 ? -4.819 -3.179 13.678 1.00 91.94 86 VAL A N 1
ATOM 690 C CA . VAL A 1 86 ? -5.569 -4.105 12.810 1.00 91.94 86 VAL A CA 1
ATOM 691 C C . VAL A 1 86 ? -5.267 -5.553 13.167 1.00 91.94 86 VAL A C 1
ATOM 693 O O . VAL A 1 86 ? -4.186 -5.854 13.675 1.00 91.94 86 VAL A O 1
ATOM 696 N N . ASP A 1 87 ? -6.222 -6.454 12.931 1.00 91.44 87 ASP A N 1
ATOM 697 C CA . ASP A 1 87 ? -5.984 -7.889 13.119 1.00 91.44 87 ASP A CA 1
ATOM 698 C C . ASP A 1 87 ? -4.973 -8.375 12.055 1.00 91.44 87 ASP A C 1
ATOM 700 O O . ASP A 1 87 ? -5.043 -7.961 10.898 1.00 91.44 87 ASP A O 1
ATOM 704 N N . GLU A 1 88 ? -4.092 -9.324 12.393 1.00 90.19 88 GLU A N 1
ATOM 705 C CA . GLU A 1 88 ? -3.105 -9.908 11.455 1.00 90.19 88 GLU A CA 1
ATOM 706 C C . GLU A 1 88 ? -3.711 -10.355 10.113 1.00 90.19 88 GLU A C 1
ATOM 708 O O . GLU A 1 88 ? -3.120 -10.174 9.055 1.00 90.19 88 GLU A O 1
ATOM 713 N N . LYS A 1 89 ? -4.936 -10.892 10.136 1.00 93.06 89 LYS A N 1
ATOM 714 C CA . LYS A 1 89 ? -5.667 -11.347 8.938 1.00 93.06 89 LYS A CA 1
ATOM 715 C C . LYS A 1 89 ? -6.055 -10.224 7.963 1.00 93.06 89 LYS A C 1
ATOM 717 O O . LYS A 1 89 ? -6.493 -10.516 6.853 1.00 93.06 89 LYS A O 1
ATOM 722 N N . GLU A 1 90 ? -6.015 -8.968 8.401 1.00 93.75 90 GLU A N 1
ATOM 723 C CA . GLU A 1 90 ? -6.430 -7.793 7.621 1.00 93.75 90 GLU A CA 1
ATOM 724 C C . GLU A 1 90 ? -5.257 -7.151 6.881 1.00 93.75 90 GLU A C 1
ATOM 726 O O . GLU A 1 90 ? -5.461 -6.259 6.053 1.00 93.75 90 GLU A O 1
ATOM 731 N N . ILE A 1 91 ? -4.040 -7.622 7.145 1.00 95.44 91 ILE A N 1
ATOM 732 C CA . ILE A 1 91 ? -2.806 -7.127 6.555 1.00 95.44 91 ILE A CA 1
ATOM 733 C C . ILE A 1 91 ? -1.984 -8.266 5.963 1.00 95.44 91 ILE A C 1
ATOM 735 O O . ILE A 1 91 ? -2.251 -9.448 6.170 1.00 95.44 91 ILE A O 1
ATOM 739 N N . VAL A 1 92 ? -0.992 -7.896 5.166 1.00 96.69 92 VAL A N 1
ATOM 740 C CA . VAL A 1 92 ? 0.019 -8.819 4.664 1.00 96.69 92 VAL A CA 1
ATOM 741 C C . VAL A 1 92 ? 1.365 -8.122 4.615 1.00 96.69 92 VAL A C 1
ATOM 743 O O . VAL A 1 92 ? 1.459 -6.997 4.120 1.00 96.69 92 VAL A O 1
ATOM 746 N N . ASP A 1 93 ? 2.389 -8.795 5.115 1.00 95.44 93 ASP A N 1
ATOM 747 C CA . ASP A 1 93 ? 3.773 -8.342 5.091 1.00 95.44 93 ASP A CA 1
ATOM 748 C C . ASP A 1 93 ? 4.241 -8.193 3.645 1.00 95.44 93 ASP A C 1
ATOM 750 O O . ASP A 1 93 ? 4.004 -9.053 2.784 1.00 95.44 93 ASP A O 1
ATOM 754 N N . ILE A 1 94 ? 4.920 -7.086 3.368 1.00 94.69 94 ILE A N 1
ATOM 755 C CA . ILE A 1 94 ? 5.517 -6.816 2.069 1.00 94.69 94 ILE A CA 1
ATOM 756 C C . ILE A 1 94 ? 6.986 -6.430 2.236 1.00 94.69 94 ILE A C 1
ATOM 758 O O . ILE A 1 94 ? 7.361 -5.663 3.115 1.00 94.69 94 ILE A O 1
ATOM 762 N N . GLU A 1 95 ? 7.824 -6.968 1.353 1.00 92.81 95 GLU A N 1
ATOM 763 C CA . GLU A 1 95 ? 9.243 -6.615 1.266 1.00 92.81 95 GLU A CA 1
ATOM 764 C C . GLU A 1 95 ? 9.406 -5.122 0.932 1.00 92.81 95 GLU A C 1
ATOM 766 O O . GLU A 1 95 ? 8.650 -4.591 0.114 1.00 92.81 95 GLU A O 1
ATOM 771 N N . GLU A 1 96 ? 10.437 -4.467 1.473 1.00 91.44 96 GLU A N 1
ATOM 772 C CA . GLU A 1 96 ? 10.708 -3.031 1.275 1.00 91.44 96 GLU A CA 1
ATOM 773 C C . GLU A 1 96 ? 10.701 -2.623 -0.208 1.00 91.44 96 GLU A C 1
ATOM 775 O O . GLU A 1 96 ? 9.934 -1.749 -0.604 1.00 91.44 96 GLU A O 1
ATOM 780 N N . LYS A 1 97 ? 11.429 -3.342 -1.075 1.00 90.00 97 LYS A N 1
ATOM 781 C CA . LYS A 1 97 ? 11.454 -3.056 -2.526 1.00 90.00 97 LYS A CA 1
ATOM 782 C C . LYS A 1 97 ? 10.075 -3.143 -3.189 1.00 90.00 97 LYS A C 1
ATOM 784 O O . LYS A 1 97 ? 9.794 -2.440 -4.158 1.00 90.00 97 LYS A O 1
ATOM 789 N N . ARG A 1 98 ? 9.200 -4.030 -2.700 1.00 92.38 98 ARG A N 1
ATOM 790 C CA . ARG A 1 98 ? 7.818 -4.125 -3.196 1.00 92.38 98 ARG A CA 1
ATOM 791 C C . ARG A 1 98 ? 6.972 -2.983 -2.669 1.00 92.38 98 ARG A C 1
ATOM 793 O O . ARG A 1 98 ? 6.153 -2.473 -3.427 1.00 92.38 98 ARG A O 1
ATOM 800 N N . ALA A 1 99 ? 7.154 -2.610 -1.405 1.00 93.94 99 ALA A N 1
ATOM 801 C CA . ALA A 1 99 ? 6.484 -1.467 -0.807 1.00 93.94 99 ALA A CA 1
ATOM 802 C C . ALA A 1 99 ? 6.804 -0.190 -1.590 1.00 93.94 99 ALA A C 1
ATOM 804 O O . ALA A 1 99 ? 5.878 0.491 -2.015 1.00 93.94 99 ALA A O 1
ATOM 805 N N . GLU A 1 100 ? 8.081 0.066 -1.881 1.00 90.69 100 GLU A N 1
ATOM 806 C CA . GLU A 1 100 ? 8.532 1.211 -2.682 1.00 90.69 100 GLU A CA 1
ATOM 807 C C . GLU A 1 100 ? 7.881 1.239 -4.071 1.00 90.69 100 GLU A C 1
ATOM 809 O O . GLU A 1 100 ? 7.275 2.240 -4.459 1.00 90.69 100 GLU A O 1
ATOM 814 N N . LEU A 1 101 ? 7.935 0.117 -4.802 1.00 91.94 101 LEU A N 1
ATOM 815 C CA . LEU A 1 101 ? 7.337 0.010 -6.135 1.00 91.94 101 LEU A CA 1
ATOM 816 C C . LEU A 1 101 ? 5.818 0.235 -6.110 1.00 91.94 101 LEU A C 1
ATOM 818 O O . LEU A 1 101 ? 5.264 0.896 -6.987 1.00 91.94 101 LEU A O 1
ATOM 822 N N . LEU A 1 102 ? 5.128 -0.343 -5.127 1.00 94.62 102 LEU A N 1
ATOM 823 C CA . LEU A 1 102 ? 3.677 -0.240 -5.001 1.00 94.62 102 LEU A CA 1
ATOM 824 C C . LEU A 1 102 ? 3.240 1.155 -4.540 1.00 94.62 102 LEU A C 1
ATOM 826 O O . LEU A 1 102 ? 2.203 1.639 -4.994 1.00 94.62 102 LEU A O 1
ATOM 830 N N . LEU A 1 103 ? 4.017 1.821 -3.683 1.00 94.06 103 LEU A N 1
ATOM 831 C CA . LEU A 1 103 ? 3.703 3.157 -3.170 1.00 94.06 103 LEU A CA 1
ATOM 832 C C . LEU A 1 103 ? 3.684 4.214 -4.286 1.00 94.06 103 LEU A C 1
ATOM 834 O O . LEU A 1 103 ? 2.910 5.166 -4.203 1.00 94.06 103 LEU A O 1
ATOM 838 N N . ALA A 1 104 ? 4.443 4.002 -5.367 1.00 91.44 104 ALA A N 1
ATOM 839 C CA . ALA A 1 104 ? 4.402 4.844 -6.565 1.00 91.44 104 ALA A CA 1
ATOM 840 C C . ALA A 1 104 ? 3.034 4.831 -7.284 1.00 91.44 104 ALA A C 1
ATOM 842 O O . ALA A 1 104 ? 2.726 5.744 -8.049 1.00 91.44 104 ALA A O 1
ATOM 843 N N . ILE A 1 105 ? 2.192 3.820 -7.039 1.00 92.94 105 ILE A N 1
ATOM 844 C CA . ILE A 1 105 ? 0.820 3.758 -7.551 1.00 92.94 105 ILE A CA 1
ATOM 845 C C . ILE A 1 105 ? -0.080 4.503 -6.563 1.00 92.94 105 ILE A C 1
ATOM 847 O O . ILE A 1 105 ? -0.328 4.024 -5.457 1.00 92.94 105 ILE A O 1
ATOM 851 N N . THR A 1 106 ? -0.577 5.677 -6.951 1.00 92.62 106 THR A N 1
ATOM 852 C CA . THR A 1 106 ? -1.388 6.545 -6.077 1.00 92.62 106 THR A CA 1
ATOM 853 C C . THR A 1 106 ? -2.810 6.023 -5.856 1.00 92.62 106 THR A C 1
ATOM 855 O O . THR A 1 106 ? -3.401 6.266 -4.805 1.00 92.62 106 THR A O 1
ATOM 858 N N . ASN A 1 107 ? -3.362 5.265 -6.808 1.00 94.69 107 ASN A N 1
ATOM 859 C CA . ASN A 1 107 ? -4.659 4.612 -6.657 1.00 94.69 107 ASN A CA 1
ATOM 860 C C . ASN A 1 107 ? -4.520 3.305 -5.850 1.00 94.69 107 ASN A C 1
ATOM 862 O O . ASN A 1 107 ? -3.866 2.358 -6.288 1.00 94.69 107 ASN A O 1
ATOM 866 N N . CYS A 1 108 ? -5.162 3.236 -4.682 1.00 95.94 108 CYS A N 1
ATOM 867 C CA . CYS A 1 108 ? -5.027 2.104 -3.759 1.00 95.94 108 CYS A CA 1
ATOM 868 C C . CYS A 1 108 ? -5.651 0.799 -4.293 1.00 95.94 108 CYS A C 1
ATOM 870 O O . CYS A 1 108 ? -5.098 -0.281 -4.077 1.00 95.94 108 CYS A O 1
ATOM 872 N N . GLU A 1 109 ? -6.750 0.875 -5.047 1.00 93.12 109 GLU A N 1
ATOM 873 C CA . GLU A 1 109 ? -7.375 -0.307 -5.653 1.00 93.12 109 GLU A CA 1
ATOM 874 C C . GLU A 1 109 ? -6.505 -0.896 -6.765 1.00 93.12 109 GLU A C 1
ATOM 876 O O . GLU A 1 109 ? -6.282 -2.110 -6.815 1.00 93.12 109 GLU A O 1
ATOM 881 N N . GLU A 1 110 ? -5.956 -0.039 -7.631 1.00 94.00 110 GLU A N 1
ATOM 882 C CA . GLU A 1 110 ? -5.003 -0.470 -8.649 1.00 94.00 110 GLU A CA 1
ATOM 883 C C . GLU A 1 110 ? -3.752 -1.046 -7.990 1.00 94.00 110 GLU A C 1
ATOM 885 O O . GLU A 1 110 ? -3.314 -2.133 -8.367 1.00 94.00 110 GLU A O 1
ATOM 890 N N . ARG A 1 111 ? -3.228 -0.395 -6.946 1.00 95.88 111 ARG A N 1
ATOM 891 C CA . ARG A 1 111 ? -2.098 -0.913 -6.173 1.00 95.88 111 ARG A CA 1
ATOM 892 C C . ARG A 1 111 ? -2.377 -2.310 -5.623 1.00 95.88 111 ARG A C 1
ATOM 894 O O . ARG A 1 111 ? -1.545 -3.202 -5.786 1.00 95.88 111 ARG A O 1
ATOM 901 N N . TYR A 1 112 ? -3.555 -2.539 -5.039 1.00 96.44 112 TYR A N 1
ATOM 902 C CA . TYR A 1 112 ? -3.965 -3.864 -4.570 1.00 96.44 112 TYR A CA 1
ATOM 903 C C . TYR A 1 112 ? -4.044 -4.888 -5.716 1.00 96.44 112 TYR A C 1
ATOM 905 O O . TYR A 1 112 ? -3.608 -6.034 -5.577 1.00 96.44 112 TYR A O 1
ATOM 913 N N . SER A 1 113 ? -4.574 -4.480 -6.871 1.00 94.69 113 SER A N 1
ATOM 914 C CA . SER A 1 113 ? -4.642 -5.314 -8.076 1.00 94.69 113 SER A CA 1
ATOM 915 C C . SER A 1 113 ? -3.246 -5.711 -8.579 1.00 94.69 113 SER A C 1
ATOM 917 O O . SER A 1 113 ? -2.996 -6.884 -8.874 1.00 94.69 113 SER A O 1
ATOM 919 N N . ILE A 1 114 ? -2.290 -4.772 -8.592 1.00 93.56 114 ILE A N 1
ATOM 920 C CA . ILE A 1 114 ? -0.880 -5.048 -8.906 1.00 93.56 114 ILE A CA 1
ATOM 921 C C . ILE A 1 114 ? -0.260 -5.981 -7.877 1.00 93.56 114 ILE A C 1
ATOM 923 O O . ILE A 1 114 ? 0.392 -6.949 -8.266 1.00 93.56 114 ILE A O 1
ATOM 927 N N . PHE A 1 115 ? -0.501 -5.743 -6.587 1.00 94.88 115 PHE A N 1
ATOM 928 C CA . PHE A 1 115 ? -0.003 -6.590 -5.508 1.00 94.88 115 PHE A CA 1
ATOM 929 C C . PHE A 1 115 ? -0.411 -8.062 -5.693 1.00 94.88 115 PHE A C 1
ATOM 931 O O . PHE A 1 115 ? 0.413 -8.968 -5.545 1.00 94.88 115 PHE A O 1
ATOM 938 N N . LYS A 1 116 ? -1.659 -8.317 -6.106 1.00 94.44 116 LYS A N 1
ATOM 939 C CA . LYS A 1 116 ? -2.149 -9.671 -6.421 1.00 94.44 116 LYS A CA 1
ATOM 940 C C . LYS A 1 116 ? -1.497 -10.283 -7.668 1.00 94.44 116 LYS A C 1
ATOM 942 O O . LYS A 1 116 ? -1.467 -11.507 -7.804 1.00 94.44 116 LYS A O 1
ATOM 947 N N . SER A 1 117 ? -0.943 -9.472 -8.568 1.00 93.25 117 SER A N 1
ATOM 948 C CA . SER A 1 117 ? -0.326 -9.919 -9.817 1.00 93.25 117 SER A CA 1
ATOM 949 C C . SER A 1 117 ? 1.185 -10.141 -9.679 1.00 93.25 117 SER A C 1
ATOM 951 O O . SER A 1 117 ? 2.008 -9.273 -9.980 1.00 93.25 117 SER A O 1
ATOM 953 N N . ARG A 1 118 ? 1.581 -11.366 -9.299 1.00 84.94 118 ARG A N 1
ATOM 954 C CA . ARG A 1 118 ? 3.005 -11.745 -9.167 1.00 84.94 118 ARG A CA 1
ATOM 955 C C . ARG A 1 118 ? 3.821 -11.511 -10.443 1.00 84.94 118 ARG A C 1
ATOM 957 O O . ARG A 1 118 ? 4.982 -11.123 -10.353 1.00 84.94 118 ARG A O 1
ATOM 964 N N . SER A 1 119 ? 3.245 -11.749 -11.622 1.00 88.81 119 SER A N 1
ATOM 965 C CA . SER A 1 119 ? 3.944 -11.578 -12.902 1.00 88.81 119 SER A CA 1
ATOM 966 C C . SER A 1 119 ? 4.250 -10.110 -13.207 1.00 88.81 119 SER A C 1
ATOM 968 O O . SER A 1 119 ? 5.357 -9.800 -13.647 1.00 88.81 119 SER A O 1
ATOM 970 N N . ARG A 1 120 ? 3.304 -9.200 -12.938 1.00 86.38 120 ARG A N 1
ATOM 971 C CA . ARG A 1 120 ? 3.489 -7.755 -13.139 1.00 86.38 120 ARG A CA 1
ATOM 972 C C . ARG A 1 120 ? 4.496 -7.179 -12.147 1.00 86.38 120 ARG A C 1
ATOM 974 O O . ARG A 1 120 ? 5.397 -6.464 -12.573 1.00 86.38 120 ARG A O 1
ATOM 981 N N . LEU A 1 121 ? 4.400 -7.558 -10.870 1.00 86.69 121 LEU A N 1
ATOM 982 C CA . LEU A 1 121 ? 5.364 -7.151 -9.842 1.00 86.69 121 LEU A CA 1
ATOM 983 C C . LEU A 1 121 ? 6.788 -7.593 -10.176 1.00 86.69 121 LEU A C 1
ATOM 985 O O . LEU A 1 121 ? 7.707 -6.786 -10.105 1.00 86.69 121 LEU A O 1
ATOM 989 N N . ARG A 1 122 ? 6.969 -8.857 -10.586 1.00 87.12 122 ARG A N 1
ATOM 990 C CA . ARG A 1 122 ? 8.290 -9.359 -10.983 1.00 87.12 122 ARG A CA 1
ATOM 991 C C . ARG A 1 122 ? 8.883 -8.507 -12.094 1.00 87.12 122 ARG A C 1
ATOM 993 O O . ARG A 1 122 ? 10.015 -8.084 -11.949 1.00 87.12 122 ARG A O 1
ATOM 1000 N N . LYS A 1 123 ? 8.131 -8.203 -13.156 1.00 86.62 123 LYS A N 1
ATOM 1001 C CA . LYS A 1 123 ? 8.636 -7.349 -14.242 1.00 86.62 123 LYS A CA 1
ATOM 1002 C C . LYS A 1 123 ? 9.075 -5.975 -13.736 1.00 86.62 123 LYS A C 1
ATOM 1004 O O . LYS A 1 123 ? 10.157 -5.547 -14.099 1.00 86.62 123 LYS A O 1
ATOM 1009 N N . GLY A 1 124 ? 8.277 -5.334 -12.878 1.00 84.31 124 GLY A N 1
ATOM 10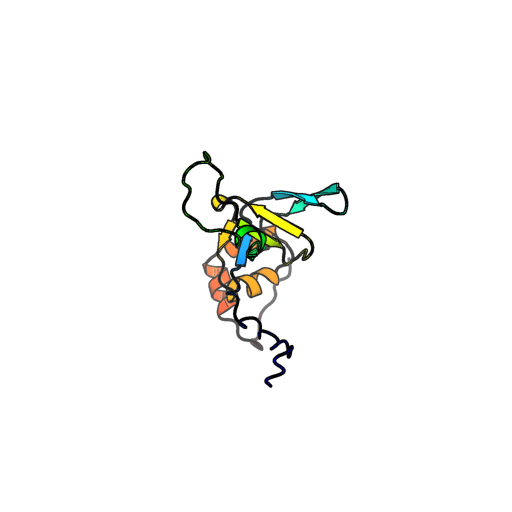10 C CA . GLY A 1 124 ? 8.609 -4.024 -12.308 1.00 84.31 124 GLY A CA 1
ATOM 1011 C C . GLY A 1 124 ? 9.872 -4.029 -11.441 1.00 84.31 124 GLY A C 1
ATOM 1012 O O . GLY A 1 124 ? 10.679 -3.118 -11.548 1.00 84.31 124 GLY A O 1
ATOM 1013 N N . LEU A 1 125 ? 10.087 -5.084 -10.648 1.00 87.62 125 LEU A N 1
ATOM 1014 C CA . LEU A 1 125 ? 11.268 -5.219 -9.783 1.00 87.62 125 LEU A CA 1
ATOM 1015 C C . LEU A 1 125 ? 12.594 -5.408 -10.542 1.00 87.62 125 LEU A C 1
ATOM 1017 O O . LEU A 1 125 ? 13.645 -5.250 -9.934 1.00 87.62 125 LEU A O 1
ATOM 1021 N N . HIS A 1 126 ? 12.555 -5.773 -11.829 1.00 88.38 126 HIS A N 1
ATOM 1022 C CA . HIS A 1 126 ? 13.752 -5.910 -12.674 1.00 88.38 126 HIS A CA 1
ATOM 1023 C C . HIS A 1 126 ? 14.013 -4.658 -13.530 1.00 88.38 126 HIS A C 1
ATOM 1025 O O . HIS A 1 126 ? 14.848 -4.702 -14.428 1.00 88.38 126 HIS A O 1
ATOM 1031 N N . ILE A 1 127 ? 13.263 -3.569 -13.324 1.00 87.56 127 ILE A N 1
ATOM 1032 C CA . ILE A 1 127 ? 13.490 -2.308 -14.033 1.00 87.56 127 ILE A CA 1
ATOM 1033 C C . ILE A 1 127 ? 14.489 -1.489 -13.225 1.00 87.56 127 ILE A C 1
ATOM 1035 O O . ILE A 1 127 ? 14.161 -0.985 -12.152 1.00 87.56 127 ILE A O 1
ATOM 1039 N N . ASP A 1 128 ? 15.691 -1.332 -13.768 1.00 88.69 128 ASP A N 1
ATOM 1040 C CA . ASP A 1 128 ? 16.721 -0.495 -13.165 1.00 88.69 128 ASP A CA 1
ATOM 1041 C C . ASP A 1 128 ? 16.480 0.989 -13.456 1.00 88.69 128 ASP A C 1
ATOM 1043 O O . ASP A 1 128 ? 15.891 1.368 -14.478 1.00 88.69 128 ASP A O 1
ATOM 1047 N N . VAL A 1 129 ? 16.989 1.847 -12.571 1.00 86.88 129 VAL A N 1
ATOM 1048 C CA . VAL A 1 129 ? 16.966 3.303 -12.754 1.00 86.88 129 VAL A CA 1
ATOM 1049 C C . VAL A 1 129 ? 17.650 3.669 -14.075 1.00 86.88 129 VAL A C 1
ATOM 1051 O O . VAL A 1 129 ? 18.769 3.244 -14.347 1.00 86.88 129 VAL A O 1
ATOM 1054 N N . GLY A 1 130 ? 16.969 4.468 -14.901 1.00 89.81 130 GLY A N 1
ATOM 1055 C CA . GLY A 1 130 ? 17.452 4.872 -16.227 1.00 89.81 130 GLY A CA 1
ATOM 1056 C C . GLY A 1 130 ? 17.062 3.930 -17.372 1.00 89.81 130 GLY A C 1
ATOM 1057 O O . GLY A 1 130 ? 17.317 4.258 -18.530 1.00 89.81 130 GLY A O 1
ATOM 1058 N N . SER A 1 131 ? 16.405 2.801 -17.090 1.00 92.25 131 SER A N 1
ATOM 1059 C CA . SER A 1 131 ? 15.904 1.901 -18.136 1.00 92.25 131 SER A CA 1
ATOM 1060 C C . SER A 1 131 ? 14.835 2.577 -19.010 1.00 92.25 131 SER A C 1
ATOM 1062 O O . SER A 1 131 ? 13.925 3.219 -18.475 1.00 92.25 131 SER A O 1
ATOM 1064 N N . PRO A 1 132 ? 14.864 2.402 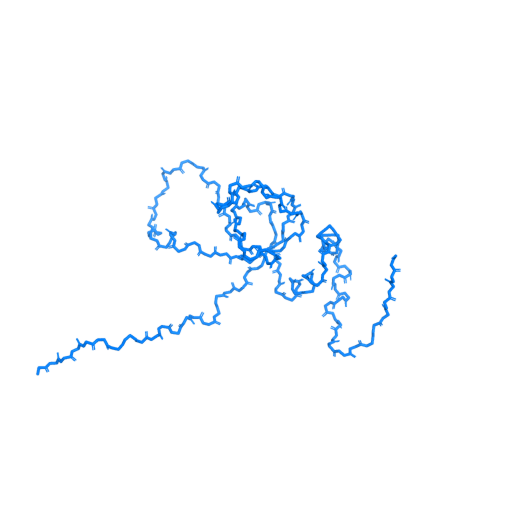-20.347 1.00 92.44 132 PRO A N 1
ATOM 1065 C CA . PRO A 1 132 ? 13.801 2.894 -21.214 1.00 92.44 132 PRO A CA 1
ATOM 1066 C C . PRO A 1 132 ? 12.524 2.074 -20.997 1.00 92.44 132 PRO A C 1
ATOM 1068 O O . PRO A 1 132 ? 12.517 0.850 -21.134 1.00 92.44 132 PRO A O 1
ATOM 1071 N N . VAL A 1 133 ? 11.417 2.753 -20.698 1.00 89.69 133 VAL A N 1
ATOM 1072 C CA . VAL A 1 133 ? 10.103 2.128 -20.495 1.00 89.69 133 VAL A CA 1
ATOM 1073 C C . VAL A 1 133 ? 9.082 2.671 -21.489 1.00 89.69 133 VAL A C 1
ATOM 1075 O O . VAL A 1 133 ? 9.125 3.837 -21.876 1.00 89.69 133 VAL A O 1
ATOM 1078 N N . LYS A 1 134 ? 8.139 1.820 -21.906 1.00 90.12 134 LYS A N 1
ATOM 1079 C CA . LYS A 1 134 ? 6.968 2.243 -22.684 1.00 90.12 134 LYS A CA 1
ATOM 1080 C C . LYS A 1 134 ? 5.808 2.484 -21.733 1.00 90.12 134 LYS A C 1
ATOM 1082 O O . LYS A 1 134 ? 5.438 1.589 -20.974 1.00 90.12 134 LYS A O 1
ATOM 1087 N N . VAL A 1 135 ? 5.234 3.678 -21.798 1.00 85.25 135 VAL A N 1
ATOM 1088 C CA . VAL A 1 135 ? 4.077 4.063 -20.989 1.00 85.25 135 VAL A CA 1
ATOM 1089 C C . VAL A 1 135 ? 2.819 3.939 -21.841 1.00 85.25 135 VAL A C 1
ATOM 1091 O O . VAL A 1 135 ? 2.775 4.442 -22.961 1.00 85.25 135 VAL A O 1
ATOM 1094 N N . GLN A 1 136 ? 1.801 3.269 -21.306 1.00 82.38 136 GLN A N 1
ATOM 1095 C CA . GLN A 1 136 ? 0.459 3.247 -21.878 1.00 82.38 136 GLN A CA 1
ATOM 1096 C C . GLN A 1 136 ? -0.475 3.985 -20.923 1.00 82.38 136 GLN A C 1
ATOM 1098 O O . GLN A 1 136 ? -0.638 3.573 -19.775 1.00 82.38 136 GLN A O 1
ATOM 1103 N N . LEU A 1 137 ? -1.068 5.072 -21.407 1.00 83.12 137 LEU A N 1
ATOM 1104 C CA . LEU A 1 137 ? -2.099 5.813 -20.688 1.00 83.12 137 LEU A CA 1
ATOM 1105 C C . LEU A 1 137 ? -3.463 5.158 -20.958 1.00 83.12 137 LEU A C 1
ATOM 1107 O O . LEU A 1 137 ? -3.673 4.608 -22.042 1.00 83.12 137 LEU A O 1
ATOM 1111 N N . ARG A 1 138 ? -4.341 5.162 -19.954 1.00 71.88 138 ARG A N 1
ATOM 1112 C CA . ARG A 1 138 ? -5.730 4.697 -20.066 1.00 71.88 138 ARG A CA 1
ATOM 1113 C C . ARG A 1 138 ? -6.672 5.875 -20.215 1.00 71.88 138 ARG A C 1
ATOM 1115 O O . ARG A 1 138 ? -6.358 6.925 -19.614 1.00 71.88 138 ARG A O 1
#

Secondary structure (DSSP, 8-state):
--------------S-----EEEESS-EEEE-TTT--EEEEPTT-EEEE---GGG-S-------STT---EEEEEESSSTT-EEEEEGGGEEEE-HHHHHHHHT---HHHHHHHHH-HHHHHHHHT--TT--------

Organism: NCBI:txid129467